Protein AF-A0A645JX33-F1 (afdb_monomer_lite)

Radius of gyration: 14.89 Å; chains: 1; bounding box: 32×22×38 Å

Structure (mmCIF, N/CA/C/O backbone):
data_AF-A0A645JX33-F1
#
_entry.id   AF-A0A645JX33-F1
#
loop_
_atom_site.group_PDB
_atom_site.id
_atom_site.type_symbol
_atom_site.label_atom_id
_atom_site.label_alt_id
_atom_site.label_comp_id
_atom_site.label_asym_id
_atom_site.label_entity_id
_atom_site.label_seq_id
_atom_site.pdbx_PDB_ins_code
_atom_site.Cartn_x
_atom_site.Cartn_y
_atom_site.Cartn_z
_atom_site.occupancy
_atom_site.B_iso_or_equiv
_atom_site.auth_seq_id
_atom_site.auth_comp_id
_atom_site.auth_asym_id
_atom_site.auth_atom_id
_atom_site.pdbx_PDB_model_num
ATOM 1 N N . MET A 1 1 ? -10.974 10.199 7.484 1.00 93.88 1 MET A N 1
ATOM 2 C CA . MET A 1 1 ? -12.099 9.852 8.386 1.00 93.88 1 MET A CA 1
ATOM 3 C C . MET A 1 1 ? -11.532 9.697 9.781 1.00 93.88 1 MET A C 1
ATOM 5 O O . MET A 1 1 ? -10.494 9.067 9.892 1.00 93.88 1 MET A O 1
ATOM 9 N N . ASN A 1 2 ? -12.181 10.232 10.813 1.00 96.31 2 ASN A N 1
ATOM 10 C CA . ASN A 1 2 ? -11.700 10.120 12.193 1.00 96.31 2 ASN A CA 1
ATOM 11 C C . ASN A 1 2 ? -12.675 9.257 12.998 1.00 96.31 2 ASN A C 1
ATOM 13 O O . ASN A 1 2 ? -13.886 9.427 12.862 1.00 96.31 2 ASN A O 1
ATOM 17 N N . LEU A 1 3 ? -12.149 8.336 13.803 1.00 95.19 3 LEU A N 1
ATOM 18 C CA . LEU A 1 3 ? -12.910 7.491 14.719 1.00 95.19 3 LEU A CA 1
ATOM 19 C C . LEU A 1 3 ? -12.433 7.787 16.139 1.00 95.19 3 LEU A C 1
ATOM 21 O O . LEU A 1 3 ? -11.302 7.450 16.480 1.00 95.19 3 LEU A O 1
ATOM 25 N N . SER A 1 4 ? -13.277 8.422 16.947 1.00 96.38 4 SER A N 1
ATOM 26 C CA . SER A 1 4 ? -12.988 8.708 18.354 1.00 96.38 4 SER A CA 1
ATOM 27 C C . SER A 1 4 ? -13.177 7.470 19.235 1.00 96.38 4 SER A C 1
ATOM 29 O O . SER A 1 4 ? -13.889 6.528 18.878 1.00 96.38 4 SER A O 1
ATOM 31 N N . GLY A 1 5 ? -12.518 7.454 20.395 1.00 96.31 5 GLY A N 1
ATOM 32 C CA . GLY A 1 5 ? -12.681 6.406 21.409 1.00 96.31 5 GLY A CA 1
ATOM 33 C C . GLY A 1 5 ? -12.037 5.050 21.090 1.00 96.31 5 GLY A C 1
ATOM 34 O O . GLY A 1 5 ? -12.153 4.130 21.898 1.00 96.31 5 GLY A O 1
ATOM 35 N N . ILE A 1 6 ? -11.347 4.916 19.952 1.00 95.44 6 ILE A N 1
ATOM 36 C CA . ILE A 1 6 ? -10.585 3.718 19.573 1.00 95.44 6 ILE A CA 1
ATOM 37 C C . ILE A 1 6 ? -9.120 4.105 19.430 1.00 95.44 6 ILE A C 1
ATOM 39 O O . ILE A 1 6 ? -8.770 4.874 18.541 1.00 95.44 6 ILE A O 1
ATOM 43 N N . LYS A 1 7 ? -8.258 3.550 20.279 1.00 94.81 7 LYS A N 1
ATOM 44 C CA . LYS A 1 7 ? -6.806 3.729 20.201 1.00 94.81 7 LYS A CA 1
ATOM 45 C C . LYS A 1 7 ? -6.182 2.725 19.242 1.00 94.81 7 LYS A C 1
ATOM 47 O O . LYS A 1 7 ? -6.678 1.602 19.118 1.00 94.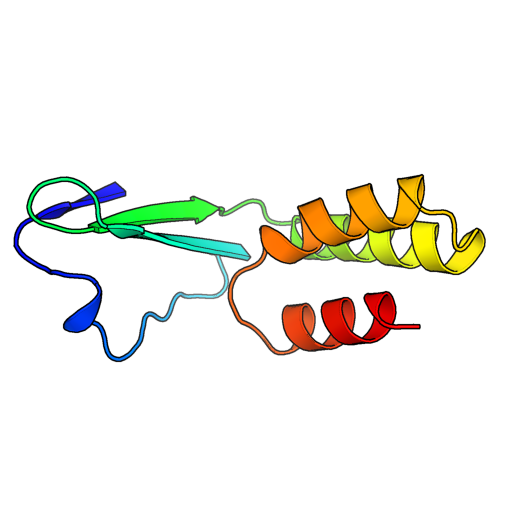81 7 LYS A O 1
ATOM 52 N N . LYS A 1 8 ? -5.092 3.100 18.568 1.00 94.81 8 LYS A N 1
ATOM 53 C CA . LYS A 1 8 ? -4.441 2.233 17.577 1.00 94.81 8 LYS A CA 1
ATOM 54 C C . LYS A 1 8 ? -3.994 0.900 18.174 1.00 94.81 8 LYS A C 1
ATOM 56 O O . LYS A 1 8 ? -4.123 -0.125 17.514 1.00 94.81 8 LYS A O 1
ATOM 61 N N . GLU A 1 9 ? -3.559 0.879 19.431 1.00 95.12 9 GLU A N 1
ATOM 62 C CA . GLU A 1 9 ? -3.117 -0.336 20.131 1.00 95.12 9 GLU A CA 1
ATOM 63 C C . GLU A 1 9 ? -4.258 -1.336 20.377 1.00 95.12 9 GLU A C 1
ATOM 65 O O . GLU A 1 9 ? -4.010 -2.515 20.626 1.00 95.12 9 GLU A O 1
ATOM 70 N N . GLN A 1 10 ? -5.514 -0.887 20.299 1.00 95.88 10 GLN A N 1
ATOM 71 C CA . GLN A 1 10 ? -6.701 -1.733 20.450 1.00 95.88 10 GLN A CA 1
ATOM 72 C C . GLN A 1 10 ? -7.121 -2.392 19.125 1.00 95.88 10 GLN A C 1
ATOM 74 O O . GLN A 1 10 ? -7.994 -3.263 19.110 1.00 95.88 10 GLN A O 1
ATOM 79 N N . ILE A 1 11 ? -6.521 -1.988 18.002 1.00 95.31 11 ILE A N 1
ATOM 80 C CA . ILE A 1 11 ? -6.882 -2.464 16.668 1.00 95.31 11 ILE A CA 1
ATOM 81 C C . ILE A 1 11 ? -6.097 -3.737 16.351 1.00 95.31 11 ILE A C 1
ATOM 83 O O . ILE A 1 11 ? -4.904 -3.701 16.068 1.00 95.31 11 ILE A O 1
ATOM 87 N N . LYS A 1 12 ? -6.790 -4.882 16.328 1.00 95.81 12 LYS A N 1
ATOM 88 C CA . LYS A 1 12 ? -6.203 -6.156 15.879 1.00 95.81 12 LYS A CA 1
ATOM 89 C C . LYS A 1 12 ? -5.988 -6.199 14.362 1.0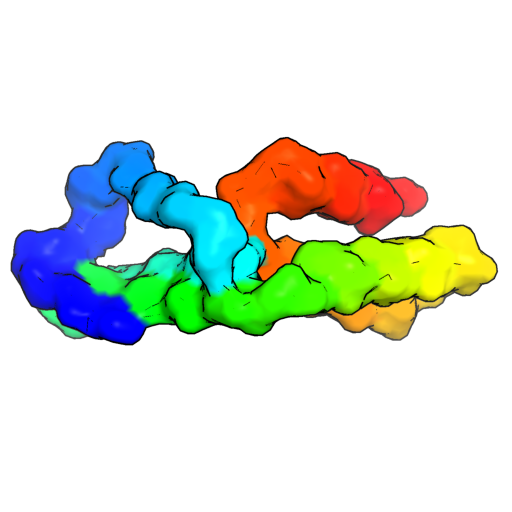0 95.81 12 LYS A C 1
ATOM 91 O O . LYS A 1 12 ? -4.997 -6.750 13.897 1.00 95.81 12 LYS A O 1
ATOM 96 N N . GLN A 1 13 ? -6.951 -5.691 13.592 1.00 94.44 13 GLN A N 1
ATOM 97 C CA . GLN A 1 13 ? -6.943 -5.734 12.130 1.00 94.44 13 GLN A CA 1
ATOM 98 C C . GLN A 1 13 ? -7.930 -4.710 11.560 1.00 94.44 13 GLN A C 1
ATOM 100 O O . GLN A 1 13 ? -8.988 -4.480 12.144 1.00 94.44 13 GLN A O 1
ATOM 105 N N . ILE A 1 14 ? -7.618 -4.164 10.382 1.00 94.38 14 ILE A N 1
ATOM 106 C CA . ILE A 1 14 ? -8.555 -3.408 9.544 1.00 94.38 14 ILE A CA 1
ATOM 107 C C . ILE A 1 14 ? -8.648 -4.108 8.186 1.00 94.38 14 ILE A C 1
ATOM 109 O O . ILE A 1 14 ? -7.633 -4.497 7.614 1.00 94.38 14 ILE A O 1
ATOM 113 N N . THR A 1 15 ? -9.862 -4.287 7.671 1.00 95.25 15 THR A N 1
ATOM 114 C CA . THR A 1 15 ? -10.108 -4.826 6.324 1.00 95.25 15 THR A CA 1
ATOM 115 C C . THR A 1 15 ? -11.005 -3.879 5.538 1.00 95.25 15 THR A C 1
ATOM 117 O O . THR A 1 15 ? -11.727 -3.068 6.115 1.00 95.25 15 THR A O 1
ATOM 120 N N . SER A 1 16 ? -10.925 -3.945 4.211 1.00 96.12 16 SER A N 1
ATOM 121 C CA . SER A 1 16 ? -11.716 -3.125 3.292 1.00 96.12 16 SER A CA 1
ATOM 122 C C . SER A 1 16 ? -12.064 -3.920 2.037 1.00 96.12 16 SER A C 1
ATOM 124 O O . SER A 1 16 ? -11.382 -4.892 1.701 1.00 96.12 16 SER A O 1
ATOM 126 N N . ASP A 1 17 ? -13.120 -3.505 1.338 1.00 96.38 17 ASP A N 1
ATOM 127 C CA . ASP A 1 17 ? -13.518 -4.112 0.069 1.00 96.38 17 ASP A CA 1
ATOM 128 C C . ASP A 1 17 ? -12.557 -3.742 -1.080 1.00 96.38 17 ASP A C 1
ATOM 130 O O . ASP A 1 17 ? -11.542 -3.066 -0.900 1.00 96.38 17 ASP A O 1
ATOM 134 N N . ASN A 1 18 ? -12.859 -4.205 -2.292 1.00 94.31 18 ASN A N 1
ATOM 135 C CA . ASN A 1 18 ? -12.040 -3.949 -3.478 1.00 94.31 18 ASN A CA 1
ATOM 136 C C . ASN A 1 18 ? -12.139 -2.515 -4.031 1.00 94.31 18 ASN A C 1
ATOM 138 O O . ASN A 1 18 ? -11.383 -2.186 -4.941 1.00 94.31 18 ASN A O 1
ATOM 142 N N . LYS A 1 19 ? -13.037 -1.667 -3.515 1.00 97.00 19 LYS A N 1
ATOM 143 C CA . LYS A 1 19 ? -13.146 -0.262 -3.936 1.00 97.00 19 LYS A CA 1
ATOM 144 C C . LYS A 1 19 ? -12.093 0.606 -3.260 1.00 97.00 19 LYS A C 1
ATOM 146 O O . LYS A 1 19 ? -11.693 1.617 -3.828 1.00 97.00 19 LYS A O 1
ATOM 151 N N . VAL A 1 20 ? -11.637 0.202 -2.075 1.00 98.00 20 VAL A N 1
ATOM 152 C CA . VAL A 1 20 ? -10.497 0.814 -1.391 1.00 98.00 20 VAL A CA 1
ATOM 153 C C . VAL A 1 20 ? -9.211 0.232 -1.968 1.00 98.00 20 VAL A C 1
ATOM 155 O O . VAL A 1 20 ? -8.964 -0.972 -1.866 1.00 98.00 20 VAL A O 1
ATOM 158 N N . THR A 1 21 ? -8.390 1.085 -2.570 1.00 97.94 21 THR A N 1
ATOM 159 C CA . THR A 1 21 ? -7.095 0.734 -3.170 1.00 97.94 21 THR A CA 1
ATOM 160 C C . THR A 1 21 ? -5.921 1.196 -2.307 1.00 97.94 21 THR A C 1
ATOM 162 O O . THR A 1 21 ? -4.877 0.544 -2.304 1.00 97.94 21 THR A O 1
ATOM 165 N N . GLY A 1 22 ? -6.110 2.246 -1.504 1.00 98.19 22 GLY A N 1
ATOM 166 C CA . GLY A 1 22 ? -5.163 2.713 -0.491 1.00 98.19 22 GLY A CA 1
ATOM 167 C C . GLY A 1 22 ? -5.807 2.830 0.885 1.00 98.19 22 GLY A C 1
ATOM 168 O O . GLY A 1 22 ? -6.947 3.278 1.011 1.00 98.19 22 GLY A O 1
ATOM 169 N N . LEU A 1 23 ? -5.092 2.406 1.924 1.00 98.06 23 LEU A N 1
ATOM 170 C CA . LEU A 1 23 ? -5.562 2.503 3.302 1.00 98.06 23 LEU A CA 1
ATOM 171 C C . LEU A 1 23 ? -4.376 2.704 4.239 1.00 98.06 23 LEU A C 1
ATOM 173 O O . LEU A 1 23 ? -3.496 1.850 4.314 1.00 98.06 23 LEU A O 1
ATOM 177 N N . SER A 1 24 ? -4.386 3.804 4.985 1.00 96.38 24 SER A N 1
ATOM 178 C CA . SER A 1 24 ? -3.462 4.029 6.095 1.00 96.38 24 SER A CA 1
ATOM 179 C C . SER A 1 24 ? -4.207 4.590 7.296 1.00 96.38 24 SER A C 1
ATOM 181 O O . SER A 1 24 ? -5.268 5.204 7.160 1.00 96.38 24 SER A O 1
ATOM 183 N N . TYR A 1 25 ? -3.683 4.336 8.489 1.00 96.69 25 TYR A N 1
ATOM 184 C CA . TYR A 1 2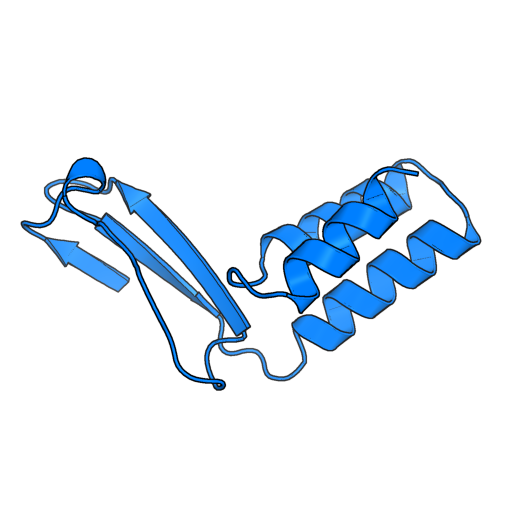5 ? -4.286 4.811 9.724 1.00 96.69 25 TYR A CA 1
ATOM 185 C C . TYR A 1 25 ? -3.225 5.114 10.777 1.00 96.69 25 TYR A C 1
ATOM 187 O O . TYR A 1 25 ? -2.170 4.478 10.839 1.00 96.69 25 TYR A O 1
ATOM 195 N N . THR A 1 26 ? -3.506 6.116 11.600 1.00 96.44 26 THR A N 1
ATOM 196 C CA . THR A 1 26 ? -2.611 6.586 12.658 1.00 96.44 26 THR A CA 1
ATOM 197 C C . THR A 1 26 ? -3.419 7.104 13.838 1.00 96.44 26 THR A C 1
ATOM 199 O O . THR A 1 26 ? -4.594 7.436 13.683 1.00 96.44 26 THR A O 1
ATOM 202 N N . ASP A 1 27 ? -2.793 7.182 15.008 1.00 97.25 27 ASP A N 1
ATOM 203 C CA . ASP A 1 27 ? -3.372 7.859 16.164 1.00 97.25 27 ASP A CA 1
ATOM 204 C C . ASP A 1 27 ? -3.683 9.317 15.830 1.00 97.25 27 ASP A C 1
ATOM 206 O O . ASP A 1 27 ? -2.891 10.008 15.180 1.00 97.25 27 ASP A O 1
ATOM 210 N N . TYR A 1 28 ? -4.854 9.769 16.264 1.00 96.88 28 TYR A N 1
ATOM 211 C CA . TYR A 1 28 ? -5.306 11.138 16.094 1.00 96.88 28 TYR A CA 1
ATOM 212 C C . TYR A 1 28 ? -6.255 11.505 17.236 1.00 96.88 28 TYR A C 1
ATOM 214 O O . TYR A 1 28 ? -7.320 10.907 17.382 1.00 96.88 28 TYR A O 1
ATOM 222 N N . GLU A 1 29 ? -5.862 12.494 18.042 1.00 95.75 29 GLU A N 1
ATOM 223 C CA . GLU A 1 29 ? -6.613 12.948 19.221 1.00 95.75 29 GLU A CA 1
ATOM 224 C C . GLU A 1 29 ? -6.982 11.791 20.181 1.00 95.75 29 GLU A C 1
ATOM 226 O O . GLU A 1 29 ? -6.124 11.033 20.651 1.00 95.75 29 GLU A O 1
ATOM 231 N N . ASP A 1 30 ? -8.265 11.656 20.521 1.00 95.56 30 ASP A N 1
ATOM 232 C CA . ASP A 1 30 ? -8.782 10.617 21.402 1.00 95.56 30 ASP A CA 1
ATOM 233 C C . ASP A 1 30 ? -9.025 9.276 20.683 1.00 95.56 30 ASP A C 1
ATOM 235 O O . ASP A 1 30 ? -9.441 8.314 21.330 1.00 95.56 30 ASP A O 1
ATOM 239 N N . GLY A 1 31 ? -8.667 9.162 19.401 1.00 97.06 31 GLY A N 1
ATOM 240 C CA . GLY A 1 31 ? -8.864 7.948 18.621 1.00 97.06 31 GLY A CA 1
ATOM 241 C C . GLY A 1 31 ? -7.888 7.769 17.456 1.00 97.06 31 GLY A C 1
ATOM 242 O O . GLY A 1 31 ? -6.678 7.931 17.621 1.00 97.06 31 GLY A O 1
ATOM 243 N N . VAL A 1 32 ? -8.409 7.404 16.281 1.00 97.62 32 VAL A N 1
ATOM 244 C CA . VAL A 1 32 ? -7.618 7.139 15.068 1.00 97.62 32 VAL A CA 1
ATOM 245 C C . VAL A 1 32 ? -8.131 7.906 13.854 1.00 97.62 32 VAL A C 1
ATOM 247 O O . VAL A 1 32 ? -9.334 8.041 13.625 1.00 97.62 32 VAL A O 1
ATOM 250 N N . MET A 1 33 ? -7.200 8.355 13.019 1.00 97.56 33 MET A N 1
ATOM 251 C CA . MET A 1 33 ? -7.474 8.866 11.681 1.00 97.56 33 MET A CA 1
ATOM 252 C C . MET A 1 33 ? -7.215 7.767 10.655 1.00 97.56 33 MET A C 1
ATOM 254 O O . MET A 1 33 ? -6.178 7.110 10.686 1.00 97.56 33 MET A O 1
ATOM 258 N N . LEU A 1 34 ? -8.146 7.607 9.719 1.00 97.25 34 LEU A N 1
ATOM 259 C CA . LEU A 1 34 ? -8.046 6.735 8.558 1.00 97.25 34 LEU A CA 1
ATOM 260 C C . LEU A 1 34 ? -7.990 7.582 7.286 1.00 97.25 34 LEU A C 1
ATOM 262 O O . LEU A 1 34 ? -8.903 8.375 7.014 1.00 97.25 34 LEU A O 1
ATOM 266 N N . ASN A 1 35 ? -6.964 7.349 6.477 1.00 96.94 35 ASN A N 1
ATOM 267 C CA . ASN A 1 35 ? -6.874 7.810 5.100 1.00 96.94 35 ASN A CA 1
ATOM 268 C C . ASN A 1 35 ? -7.323 6.670 4.186 1.00 96.94 35 ASN A C 1
ATOM 270 O O . ASN A 1 35 ? -6.736 5.589 4.203 1.00 96.94 35 ASN A O 1
ATOM 274 N N . ILE A 1 36 ? -8.379 6.915 3.414 1.00 97.88 36 ILE A N 1
ATOM 275 C CA . ILE A 1 36 ? -8.990 5.935 2.513 1.00 97.88 36 ILE A CA 1
ATOM 276 C C . ILE A 1 36 ? -8.853 6.473 1.094 1.00 97.88 36 ILE A C 1
ATOM 278 O O . ILE A 1 36 ? -9.357 7.554 0.790 1.00 97.88 36 ILE A O 1
ATOM 282 N N . ASP A 1 37 ? -8.186 5.711 0.238 1.00 97.81 37 ASP A N 1
ATOM 283 C CA . ASP A 1 37 ? -8.032 6.010 -1.179 1.00 97.81 37 ASP A CA 1
ATOM 284 C C . ASP A 1 37 ? -8.853 5.017 -2.007 1.00 97.81 37 ASP A C 1
ATOM 286 O O . ASP A 1 37 ? -8.721 3.801 -1.855 1.00 97.81 37 ASP A O 1
ATOM 290 N N . CYS A 1 38 ? -9.703 5.551 -2.883 1.00 97.81 38 CYS A N 1
ATOM 291 C CA . CYS A 1 38 ? -10.583 4.783 -3.765 1.00 97.81 38 CYS A CA 1
ATOM 292 C C . CYS A 1 38 ? -10.248 4.996 -5.249 1.00 97.81 38 CYS A C 1
ATOM 294 O O . CYS A 1 38 ? -11.085 4.747 -6.123 1.00 97.81 38 CYS A O 1
ATOM 296 N N . ARG A 1 39 ? -9.055 5.516 -5.574 1.00 98.00 39 ARG A N 1
ATOM 297 C CA . ARG A 1 39 ? -8.623 5.676 -6.966 1.00 98.00 39 ARG A CA 1
ATOM 298 C C . ARG A 1 39 ? -8.518 4.300 -7.611 1.00 98.00 39 ARG A C 1
ATOM 300 O O . ARG A 1 39 ? -7.662 3.498 -7.243 1.00 98.00 39 ARG A O 1
ATOM 307 N N . LYS A 1 40 ? -9.370 4.066 -8.614 1.00 95.69 40 LYS A N 1
ATOM 308 C CA . LYS A 1 40 ? -9.466 2.800 -9.356 1.00 95.69 40 LYS A CA 1
ATOM 309 C C . LYS A 1 40 ? -8.116 2.308 -9.882 1.00 95.69 40 LYS A C 1
ATOM 311 O O . LYS A 1 40 ? -7.853 1.123 -9.781 1.00 95.69 40 LYS A O 1
ATOM 316 N N . TYR A 1 41 ? -7.293 3.219 -10.406 1.00 97.56 41 TYR A N 1
ATOM 317 C CA . TYR A 1 41 ? -6.034 2.887 -11.082 1.00 97.56 41 TYR A CA 1
ATOM 318 C C . TYR A 1 41 ? -4.785 3.052 -10.204 1.00 97.56 41 TYR A C 1
ATOM 320 O O . TYR A 1 41 ? -3.681 3.217 -10.717 1.00 97.56 41 TYR A O 1
ATOM 328 N N . LEU A 1 42 ? -4.939 3.106 -8.875 1.00 98.25 42 LEU A N 1
ATOM 329 C CA . LEU A 1 42 ? -3.800 3.334 -7.981 1.00 98.25 42 LEU A CA 1
ATOM 330 C C . LEU A 1 42 ? -2.786 2.181 -8.031 1.00 98.25 42 LEU A C 1
ATOM 332 O O . LEU A 1 42 ? -1.582 2.427 -8.006 1.00 98.25 42 LEU A O 1
ATOM 336 N N . VAL A 1 43 ? -3.267 0.941 -8.141 1.00 98.12 43 VAL A N 1
ATOM 337 C CA . VAL A 1 43 ? -2.419 -0.258 -8.221 1.00 98.12 43 VAL A CA 1
ATOM 338 C C . VAL A 1 43 ? -1.618 -0.267 -9.521 1.00 98.12 43 VAL A C 1
ATOM 340 O O . VAL A 1 43 ? -0.413 -0.513 -9.513 1.00 98.12 43 VAL A O 1
ATOM 343 N N . GLU A 1 44 ? -2.270 0.046 -10.636 1.00 98.56 44 GLU A N 1
ATOM 344 C CA . GLU A 1 44 ? -1.656 0.154 -11.955 1.00 98.56 44 GLU A CA 1
ATOM 345 C C . GLU A 1 44 ? -0.618 1.277 -11.978 1.00 98.56 44 GLU A C 1
ATOM 347 O O . GLU A 1 44 ? 0.471 1.101 -12.517 1.00 98.56 44 GLU A O 1
ATOM 352 N N . HIS A 1 45 ? -0.909 2.405 -11.327 1.00 98.19 45 HIS A N 1
ATOM 353 C CA . HIS A 1 45 ? 0.029 3.518 -11.238 1.00 98.19 45 HIS A CA 1
ATOM 354 C C . HIS A 1 45 ? 1.267 3.154 -10.407 1.00 98.19 45 HIS A C 1
ATOM 356 O O . HIS A 1 45 ? 2.386 3.405 -10.844 1.00 98.19 45 HIS A O 1
ATOM 362 N N . ALA A 1 46 ? 1.091 2.492 -9.258 1.00 98.69 46 ALA A N 1
ATOM 363 C CA . ALA A 1 46 ? 2.212 1.975 -8.472 1.00 98.69 46 ALA A CA 1
ATOM 364 C C . ALA A 1 46 ? 3.046 0.962 -9.270 1.00 98.69 46 ALA A C 1
ATOM 366 O O . ALA A 1 46 ? 4.273 1.031 -9.272 1.00 98.69 46 ALA A O 1
ATOM 367 N N . THR A 1 47 ? 2.382 0.071 -10.009 1.00 98.62 47 THR A N 1
ATOM 368 C CA . THR A 1 47 ? 3.042 -0.915 -10.875 1.00 98.62 47 THR A CA 1
ATOM 369 C C . THR A 1 47 ? 3.885 -0.235 -11.954 1.00 98.62 47 THR A C 1
ATOM 371 O O . THR A 1 47 ? 5.046 -0.596 -12.121 1.00 98.62 47 THR A O 1
ATOM 374 N N . HIS A 1 48 ? 3.352 0.802 -12.607 1.00 98.62 48 HIS A N 1
ATOM 375 C CA . HIS A 1 48 ? 4.071 1.578 -13.617 1.00 98.62 48 HIS A CA 1
ATOM 376 C C . HIS A 1 48 ? 5.372 2.193 -13.079 1.00 98.62 48 HIS A C 1
ATOM 378 O O . HIS A 1 48 ? 6.410 2.126 -13.735 1.00 98.62 48 HIS A O 1
ATOM 384 N N . PHE A 1 49 ? 5.350 2.772 -11.875 1.00 98.62 49 PHE A N 1
ATOM 385 C CA . PHE A 1 49 ? 6.565 3.345 -11.292 1.00 98.62 49 PHE A CA 1
ATOM 386 C C . PHE A 1 49 ? 7.586 2.282 -10.879 1.00 98.62 49 PHE A C 1
ATOM 388 O O . PHE A 1 49 ? 8.785 2.510 -11.032 1.00 98.62 49 PHE A O 1
ATOM 395 N N . VAL A 1 50 ? 7.139 1.110 -10.420 1.00 98.62 50 VAL A N 1
ATOM 396 C CA . VAL A 1 50 ? 8.045 -0.021 -10.164 1.00 98.62 50 VAL A CA 1
ATOM 397 C C . VAL A 1 50 ? 8.689 -0.507 -11.465 1.00 98.62 50 VAL A C 1
ATOM 399 O O . VAL A 1 50 ? 9.897 -0.705 -11.497 1.00 98.62 50 VAL A O 1
ATOM 402 N N . GLU A 1 51 ? 7.927 -0.633 -12.554 1.00 98.44 51 GLU A N 1
ATOM 403 C CA . GLU A 1 51 ? 8.465 -0.991 -13.878 1.00 98.44 51 GLU A CA 1
ATOM 404 C C . GLU A 1 51 ? 9.463 0.055 -14.394 1.00 98.44 51 GLU A C 1
ATOM 406 O O . GLU A 1 51 ? 10.506 -0.291 -14.948 1.00 98.44 51 GLU A O 1
ATOM 411 N N . LYS A 1 52 ? 9.187 1.344 -14.161 1.00 98.19 52 LYS A N 1
ATOM 412 C CA . LYS A 1 52 ? 10.124 2.426 -14.476 1.00 98.19 52 LYS A CA 1
ATOM 413 C C . LYS A 1 52 ? 11.424 2.286 -13.682 1.00 98.19 52 LYS A C 1
ATOM 415 O O . LYS A 1 52 ? 12.497 2.370 -14.274 1.00 98.19 52 LYS A O 1
ATOM 420 N N . TYR A 1 53 ? 11.342 2.015 -12.380 1.00 98.31 53 TYR A N 1
ATOM 421 C CA . TYR A 1 53 ? 12.521 1.728 -11.562 1.00 98.31 53 TYR A CA 1
ATOM 422 C C . TYR A 1 53 ? 13.297 0.508 -12.072 1.00 98.31 53 TYR A C 1
ATOM 424 O O . TYR A 1 53 ? 14.513 0.575 -12.179 1.00 98.31 53 TYR A O 1
ATOM 432 N N . GLU A 1 54 ? 12.631 -0.574 -12.466 1.00 97.75 54 GLU A N 1
ATOM 433 C CA . GLU A 1 54 ? 13.306 -1.759 -13.015 1.00 97.75 54 GLU A CA 1
ATOM 434 C C . GLU A 1 54 ? 13.989 -1.507 -14.370 1.00 97.7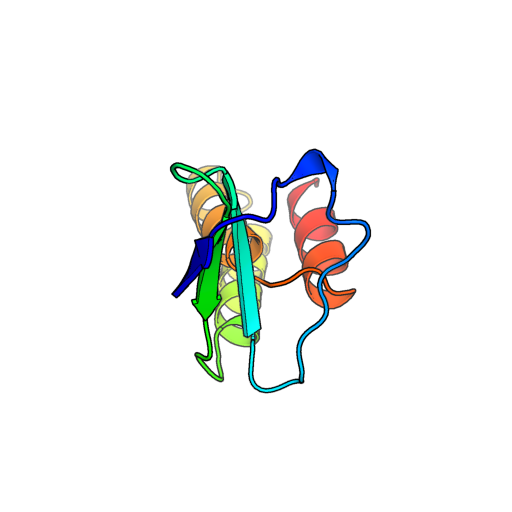5 54 GLU A C 1
ATOM 436 O O . GLU A 1 54 ? 14.852 -2.285 -14.775 1.00 97.75 54 GLU A O 1
ATOM 441 N N . SER A 1 55 ? 13.630 -0.428 -15.072 1.00 97.56 55 SER A N 1
ATOM 442 C CA . SER A 1 55 ? 14.261 -0.057 -16.342 1.00 97.56 55 SER A CA 1
ATOM 443 C C . SER A 1 55 ? 15.582 0.704 -16.181 1.00 97.56 55 SER A C 1
ATOM 445 O O . SER A 1 55 ? 16.438 0.614 -17.061 1.00 97.56 55 SER A O 1
ATOM 447 N N . ASP A 1 56 ? 15.760 1.442 -15.077 1.00 95.88 56 ASP A N 1
ATOM 448 C CA . ASP A 1 56 ? 16.904 2.347 -14.880 1.00 95.88 56 ASP A CA 1
ATOM 449 C C . ASP A 1 56 ? 17.672 2.149 -13.558 1.00 95.88 56 ASP A C 1
ATOM 451 O O . ASP A 1 56 ? 18.805 2.617 -13.435 1.00 95.88 56 ASP A O 1
ATOM 455 N N . PHE A 1 57 ? 17.080 1.456 -12.579 1.00 95.81 57 PHE A N 1
ATOM 456 C CA . PHE A 1 57 ? 17.568 1.231 -11.211 1.00 95.81 57 PHE A CA 1
ATOM 457 C C . PHE A 1 57 ? 18.055 2.491 -10.479 1.00 95.81 57 PHE A C 1
ATOM 459 O O . PHE A 1 57 ? 18.850 2.426 -9.537 1.00 95.81 57 PHE A O 1
ATOM 466 N N . SER A 1 58 ? 17.572 3.661 -10.883 1.00 96.94 58 SER A N 1
ATOM 467 C CA . SER A 1 58 ? 17.972 4.930 -10.300 1.00 96.94 58 SER A CA 1
ATOM 468 C C . SER A 1 58 ? 17.316 5.148 -8.937 1.00 96.94 58 SER A C 1
ATOM 470 O O . SER A 1 58 ? 16.184 4.733 -8.672 1.00 96.94 58 SER A O 1
ATOM 472 N N . VAL A 1 59 ? 18.015 5.876 -8.063 1.00 96.81 59 VAL A N 1
ATOM 473 C CA . VAL A 1 59 ? 17.478 6.282 -6.753 1.00 96.81 59 VAL A CA 1
ATOM 474 C C . VAL A 1 59 ? 16.208 7.124 -6.916 1.00 96.81 59 VAL A C 1
ATOM 476 O O . VAL A 1 59 ? 15.280 6.993 -6.123 1.00 96.81 59 VAL A O 1
ATOM 479 N N . PHE A 1 60 ? 16.135 7.953 -7.960 1.00 96.62 60 PHE A N 1
ATOM 480 C CA . PHE A 1 60 ? 14.964 8.782 -8.240 1.00 96.62 60 PHE A CA 1
ATOM 481 C C . PHE A 1 60 ? 13.739 7.934 -8.591 1.00 96.62 60 PHE A C 1
ATOM 483 O O . PHE A 1 60 ? 12.710 8.064 -7.931 1.00 96.62 60 PHE A O 1
ATOM 490 N N . SER A 1 61 ? 13.863 7.006 -9.545 1.00 97.56 61 SER A N 1
ATOM 491 C CA . SER A 1 61 ? 12.760 6.107 -9.907 1.00 97.56 61 SER A CA 1
ATOM 492 C C . SER A 1 61 ? 12.367 5.190 -8.745 1.00 97.56 61 SER A C 1
ATOM 494 O O . SER A 1 61 ? 11.182 4.921 -8.554 1.00 97.56 61 SER A O 1
ATOM 496 N N . ARG A 1 62 ? 13.327 4.772 -7.905 1.00 97.81 62 ARG A N 1
ATOM 497 C CA . ARG A 1 62 ? 13.040 4.005 -6.682 1.00 97.81 62 ARG A CA 1
ATOM 498 C C . ARG A 1 62 ? 12.206 4.800 -5.680 1.00 97.81 62 ARG A C 1
ATOM 500 O O . ARG A 1 62 ? 11.291 4.236 -5.081 1.00 97.81 62 ARG A O 1
ATOM 507 N N . ASN A 1 63 ? 12.521 6.079 -5.480 1.00 98.25 63 ASN A N 1
ATOM 508 C CA . ASN A 1 63 ? 11.789 6.946 -4.555 1.00 98.25 63 ASN A CA 1
A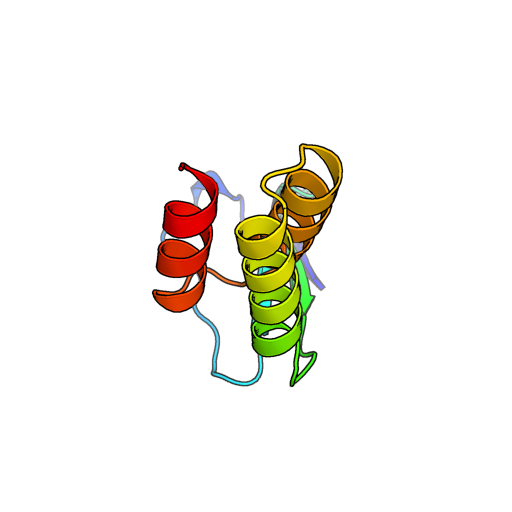TOM 509 C C . ASN A 1 63 ? 10.344 7.152 -5.019 1.00 98.25 63 ASN A C 1
ATOM 511 O O . ASN A 1 63 ? 9.428 6.997 -4.212 1.00 98.25 63 ASN A O 1
ATOM 515 N N . ASP A 1 64 ? 10.137 7.414 -6.313 1.00 98.06 64 ASP A N 1
ATOM 516 C CA . ASP A 1 64 ? 8.794 7.513 -6.893 1.00 98.06 64 ASP A CA 1
ATOM 517 C C . ASP A 1 64 ? 8.027 6.195 -6.712 1.00 98.06 64 ASP A C 1
ATOM 519 O O . ASP A 1 64 ? 6.904 6.181 -6.207 1.00 98.06 64 ASP A O 1
ATOM 523 N N . ALA A 1 65 ? 8.645 5.065 -7.060 1.00 98.44 65 ALA A N 1
ATOM 524 C CA . ALA A 1 65 ? 8.017 3.757 -6.927 1.00 98.44 65 ALA A CA 1
ATOM 525 C C . ALA A 1 65 ? 7.644 3.432 -5.476 1.00 98.44 65 ALA A C 1
ATOM 527 O O . ALA A 1 65 ? 6.525 2.992 -5.214 1.00 98.44 65 ALA A O 1
ATOM 528 N N . SER A 1 66 ? 8.540 3.715 -4.529 1.00 98.19 66 SER A N 1
ATOM 529 C CA . SER A 1 66 ? 8.288 3.517 -3.097 1.00 98.19 66 SER A CA 1
ATOM 530 C C . SER A 1 66 ? 7.110 4.369 -2.627 1.00 98.19 66 SER A C 1
ATOM 532 O O . SER A 1 66 ? 6.206 3.849 -1.980 1.00 98.19 66 SER A O 1
ATOM 534 N N . TYR A 1 67 ? 7.054 5.641 -3.043 1.00 97.94 67 TYR A N 1
ATOM 535 C CA . TYR A 1 67 ? 5.948 6.538 -2.719 1.00 97.94 67 TYR A CA 1
ATOM 536 C C . TYR A 1 67 ? 4.594 5.958 -3.144 1.00 97.94 67 TYR A C 1
ATOM 538 O O . TYR A 1 67 ? 3.691 5.859 -2.316 1.00 97.94 67 TYR A O 1
ATOM 546 N N . PHE A 1 68 ? 4.443 5.528 -4.403 1.00 98.38 68 PHE A N 1
ATOM 547 C CA . PHE A 1 68 ? 3.161 4.995 -4.883 1.00 98.38 68 PHE A CA 1
ATOM 548 C C . PHE A 1 68 ? 2.809 3.633 -4.277 1.00 98.38 68 PHE A C 1
ATOM 550 O O . PHE A 1 68 ? 1.634 3.379 -4.005 1.00 98.38 68 PHE A O 1
ATOM 557 N N . VAL A 1 69 ? 3.798 2.768 -4.038 1.00 98.50 69 VAL A N 1
ATOM 558 C CA . VAL A 1 69 ? 3.584 1.466 -3.387 1.00 98.50 69 VAL A CA 1
ATOM 559 C C . VAL A 1 69 ? 3.125 1.640 -1.937 1.00 98.50 69 VAL A C 1
ATOM 561 O O . VAL A 1 69 ? 2.221 0.930 -1.491 1.00 98.50 69 VAL A O 1
ATOM 564 N N . ASP A 1 70 ? 3.669 2.618 -1.214 1.00 97.75 70 ASP A N 1
ATOM 565 C CA . ASP A 1 70 ? 3.298 2.885 0.178 1.00 97.75 70 ASP A CA 1
ATOM 566 C C . ASP A 1 70 ? 1.882 3.462 0.326 1.00 97.75 70 ASP A C 1
ATOM 568 O O . ASP A 1 70 ? 1.263 3.302 1.381 1.00 97.75 70 ASP A O 1
ATOM 572 N N . MET A 1 71 ? 1.315 4.050 -0.738 1.00 97.69 71 MET A N 1
ATOM 573 C CA . MET A 1 71 ? -0.093 4.471 -0.760 1.00 97.69 71 MET A CA 1
ATOM 574 C C . MET A 1 71 ? -1.072 3.292 -0.786 1.00 97.69 71 MET A C 1
ATOM 576 O O . MET A 1 71 ? -2.238 3.466 -0.425 1.00 97.69 71 MET A O 1
ATOM 580 N N . LEU A 1 72 ? -0.641 2.109 -1.240 1.00 98.31 72 LEU A N 1
ATOM 581 C CA . LEU A 1 72 ? -1.516 0.947 -1.371 1.00 98.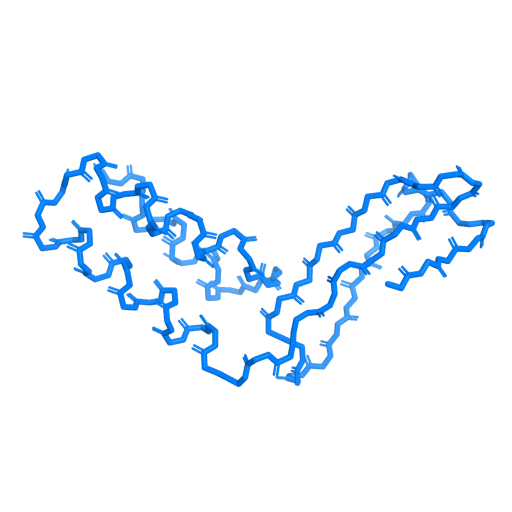31 72 LEU A CA 1
ATOM 582 C C . LEU A 1 72 ? -1.937 0.414 -0.003 1.00 98.31 72 LEU A C 1
ATOM 584 O O . LEU A 1 72 ? -1.169 0.412 0.965 1.00 98.31 72 LEU A O 1
ATOM 588 N N . LYS A 1 73 ? -3.160 -0.115 0.062 1.00 97.62 73 LYS A N 1
ATOM 589 C CA . LYS A 1 73 ? -3.590 -0.907 1.213 1.00 97.62 73 LYS A CA 1
ATOM 590 C C . LYS A 1 73 ? -2.782 -2.200 1.292 1.00 97.62 73 LYS A C 1
ATOM 592 O O . LYS A 1 73 ? -2.302 -2.718 0.277 1.00 97.62 73 LYS A O 1
ATOM 597 N N . ASP A 1 74 ? -2.706 -2.761 2.490 1.00 96.88 74 ASP A N 1
ATOM 598 C CA . ASP A 1 74 ? -2.058 -4.051 2.692 1.00 96.88 74 ASP A CA 1
ATOM 599 C C . ASP A 1 74 ? -2.757 -5.132 1.858 1.00 96.88 74 ASP A C 1
ATOM 601 O O . ASP A 1 74 ? -3.976 -5.313 1.897 1.00 96.88 74 ASP A O 1
ATOM 605 N N . SER A 1 75 ? -1.965 -5.783 1.011 1.00 96.62 75 SER A N 1
ATOM 606 C CA . SER A 1 75 ? -2.404 -6.752 0.014 1.00 96.62 75 SER A CA 1
ATOM 607 C C . SER A 1 75 ? -1.195 -7.521 -0.511 1.00 96.62 75 SER A C 1
ATOM 609 O O . SER A 1 75 ? -0.068 -7.028 -0.450 1.00 96.62 75 SER A O 1
ATOM 611 N N . GLU A 1 76 ? -1.432 -8.696 -1.093 1.00 97.50 76 GLU A N 1
ATOM 612 C CA . GLU A 1 76 ? -0.385 -9.481 -1.758 1.00 97.50 76 GLU A CA 1
ATOM 613 C C . GLU A 1 76 ? 0.314 -8.679 -2.869 1.00 97.50 76 GLU A C 1
ATOM 615 O O . GLU A 1 76 ? 1.532 -8.740 -3.019 1.00 97.50 76 GLU A O 1
ATOM 620 N N . ILE A 1 77 ? -0.440 -7.847 -3.596 1.00 97.75 77 ILE A N 1
ATOM 621 C CA . ILE A 1 77 ? 0.104 -6.980 -4.646 1.00 97.75 77 ILE A CA 1
ATOM 622 C C . ILE A 1 77 ? 1.110 -5.982 -4.062 1.00 97.75 77 ILE A C 1
ATOM 624 O O . ILE A 1 77 ? 2.215 -5.868 -4.587 1.00 97.75 77 ILE A O 1
ATOM 628 N N . LYS A 1 78 ? 0.771 -5.299 -2.958 1.00 98.19 78 LYS A N 1
ATOM 629 C CA . LYS A 1 78 ? 1.697 -4.376 -2.282 1.00 98.19 78 LYS A CA 1
ATOM 630 C C . LYS A 1 78 ? 2.975 -5.096 -1.854 1.00 98.19 78 LYS A C 1
ATOM 632 O O . LYS A 1 78 ? 4.059 -4.603 -2.147 1.00 98.19 78 LYS A O 1
ATOM 637 N N . SER A 1 79 ? 2.858 -6.273 -1.236 1.00 98.19 79 SER A N 1
ATOM 638 C CA . SER A 1 79 ? 4.019 -7.072 -0.826 1.00 98.19 79 SER A CA 1
ATOM 639 C C . SER A 1 79 ? 4.906 -7.450 -2.015 1.00 98.19 79 SER A C 1
ATOM 641 O O . SER A 1 79 ? 6.115 -7.238 -1.966 1.00 98.19 79 SER A O 1
ATOM 643 N N . ASN A 1 80 ? 4.318 -7.910 -3.122 1.00 98.31 80 ASN A N 1
ATOM 644 C CA . ASN A 1 80 ? 5.064 -8.259 -4.334 1.00 98.31 80 ASN A CA 1
ATOM 645 C C . ASN A 1 80 ? 5.786 -7.049 -4.950 1.00 98.31 80 ASN A C 1
ATOM 647 O O . ASN A 1 80 ? 6.935 -7.167 -5.378 1.00 98.31 80 ASN A O 1
ATOM 651 N N . LEU A 1 81 ? 5.145 -5.874 -4.981 1.00 98.50 81 LEU A N 1
ATOM 652 C CA . LEU A 1 81 ? 5.781 -4.639 -5.449 1.00 98.50 81 LEU A CA 1
ATOM 653 C C . LEU A 1 81 ? 6.919 -4.192 -4.516 1.00 98.50 81 LEU A C 1
ATOM 655 O O . LEU A 1 81 ? 7.970 -3.778 -4.998 1.00 98.50 81 LEU A O 1
ATOM 659 N N . GLN A 1 82 ? 6.760 -4.333 -3.197 1.00 98.19 82 GLN A N 1
ATOM 660 C CA . GLN A 1 82 ? 7.816 -4.023 -2.227 1.00 98.19 82 GLN A CA 1
ATOM 661 C C . GLN A 1 82 ? 9.039 -4.940 -2.378 1.00 98.19 82 GLN A C 1
ATOM 663 O O . GLN A 1 82 ? 10.162 -4.452 -2.281 1.00 98.19 82 GLN A O 1
ATOM 668 N N . GLU A 1 83 ? 8.859 -6.235 -2.662 1.00 97.81 83 GLU A N 1
ATOM 669 C CA . GLU A 1 83 ? 9.990 -7.140 -2.932 1.00 97.81 83 GLU A CA 1
ATOM 670 C C . GLU A 1 83 ? 10.769 -6.736 -4.191 1.00 97.81 83 GLU A C 1
ATOM 672 O O . GLU A 1 83 ? 11.999 -6.797 -4.212 1.00 97.81 83 GLU A O 1
ATOM 677 N N . ARG A 1 84 ? 10.077 -6.257 -5.234 1.00 97.81 84 ARG A N 1
ATOM 678 C CA . ARG A 1 84 ? 10.725 -5.757 -6.461 1.00 97.81 84 ARG A CA 1
ATOM 679 C C . ARG A 1 84 ? 11.626 -4.543 -6.191 1.00 97.81 84 ARG A C 1
ATOM 681 O O . ARG A 1 84 ? 12.661 -4.413 -6.835 1.00 97.81 84 ARG A O 1
ATOM 688 N N . LEU A 1 85 ? 11.294 -3.715 -5.195 1.00 96.69 85 LEU A N 1
ATOM 689 C CA . LEU A 1 85 ? 12.061 -2.526 -4.780 1.00 96.69 85 LEU A CA 1
ATOM 690 C C . LEU A 1 85 ? 13.267 -2.811 -3.863 1.00 96.69 85 LEU A C 1
ATOM 692 O O . LEU A 1 85 ? 13.977 -1.875 -3.473 1.00 96.69 85 LEU A O 1
ATOM 696 N N . ARG A 1 86 ? 13.484 -4.071 -3.465 1.00 91.44 86 ARG A N 1
ATOM 697 C CA . ARG A 1 86 ? 14.611 -4.490 -2.604 1.00 91.44 86 ARG A CA 1
ATOM 698 C C . ARG A 1 86 ? 15.835 -4.993 -3.371 1.00 91.44 86 ARG A C 1
ATOM 700 O O . ARG A 1 86 ? 16.831 -5.315 -2.727 1.00 91.44 86 ARG A O 1
ATOM 707 N N . ARG A 1 87 ? 15.737 -5.097 -4.695 1.00 71.62 87 ARG A N 1
ATOM 708 C CA . ARG A 1 87 ? 16.845 -5.483 -5.578 1.00 71.62 87 ARG A CA 1
ATOM 709 C C . ARG A 1 87 ? 17.930 -4.410 -5.610 1.00 71.62 87 ARG A C 1
ATOM 711 O O . ARG A 1 87 ? 19.099 -4.812 -5.774 1.00 71.62 87 ARG A O 1
#

Secondary structure (DSSP, 8-state):
-EETT--GGG-S-----TT--EEEEEEETTEEEEEEE--TTHHHHHHHHHHHHHHH--HHHHHHHHHHHHTSPSSHHHHHHHHHTT-

pLDDT: mean 96.78, std 3.03, range [71.62, 98.69]

Organism: NCBI:txid1076179

Sequence (87 aa):
MNLSGIKKEQIKQITSDNKVTGLSYTDYEDGVMLNIDCRKYLVEHATHFVEKYESDFSVFSRNDASYFVDMLKDSEIKSNLQERLRR

Foldseek 3Di:
DWDAQAAPVNDPDDDDDPQFFFWDKDDDDRHIDIDTDRPNCLLVLLVVLLVVCVVPVDPVSLVVSVVSLNRGDDDPSSVVSVVSSVD

InterPro domains:
  IPR032762 Putative polysaccharide deacetylase [PF15421] (1-85)